Protein AF-A0A8J3U8B3-F1 (afdb_monomer_lite)

Secondary structure (DSSP, 8-state):
---GGG-HHHHT-EEE--SHHHHHHHHHHGGGGTEEE-BTT-TTEEEE-GGGGTS-PPPPBSSTTSSTTSS---------

Organism: NCBI:txid575192

pLDDT: mean 81.05, std 17.42, range [39.81, 96.19]

Structure (mmCIF, N/CA/C/O backbone):
data_AF-A0A8J3U8B3-F1
#
_entry.id   AF-A0A8J3U8B3-F1
#
loop_
_atom_site.group_PDB
_atom_site.id
_atom_site.type_symbol
_atom_site.label_atom_id
_atom_site.label_alt_id
_atom_site.label_comp_id
_atom_site.label_asym_id
_atom_site.label_entity_id
_atom_site.label_seq_id
_atom_site.pdbx_PDB_ins_code
_atom_site.Cartn_x
_atom_site.Cartn_y
_atom_site.Cartn_z
_atom_site.occupancy
_atom_site.B_iso_or_equiv
_atom_site.auth_seq_id
_atom_site.auth_comp_id
_atom_site.auth_asym_id
_atom_site.auth_atom_id
_atom_site.pdbx_PDB_model_num
ATOM 1 N N . MET A 1 1 ? 7.404 4.445 -15.212 1.00 50.62 1 MET A N 1
ATOM 2 C CA . MET A 1 1 ? 7.210 5.418 -14.123 1.00 50.62 1 MET A CA 1
ATOM 3 C C . MET A 1 1 ? 5.757 5.840 -14.152 1.00 50.62 1 MET A C 1
ATOM 5 O O . MET A 1 1 ? 5.250 6.022 -15.256 1.00 50.62 1 MET A O 1
ATOM 9 N N . ALA A 1 2 ? 5.109 5.980 -12.996 1.00 58.88 2 ALA A N 1
ATOM 10 C CA . ALA A 1 2 ? 3.841 6.700 -12.925 1.00 58.88 2 ALA A CA 1
ATOM 11 C C . ALA A 1 2 ? 4.106 8.178 -13.259 1.00 58.88 2 ALA A C 1
ATOM 13 O O . ALA A 1 2 ? 5.111 8.745 -12.826 1.00 58.88 2 ALA A O 1
ATOM 14 N N . THR A 1 3 ? 3.256 8.785 -14.083 1.00 65.75 3 THR A N 1
ATOM 15 C CA . THR A 1 3 ? 3.260 10.245 -14.246 1.00 65.75 3 THR A CA 1
ATOM 16 C C . THR A 1 3 ? 2.628 10.879 -13.010 1.00 65.75 3 THR A C 1
ATOM 18 O O . THR A 1 3 ? 1.888 10.206 -12.293 1.00 65.75 3 THR A O 1
ATOM 21 N N . ALA A 1 4 ? 2.873 12.172 -12.769 1.00 66.56 4 ALA A N 1
ATOM 22 C CA . ALA A 1 4 ? 2.230 12.884 -11.661 1.00 66.56 4 ALA A CA 1
ATOM 23 C C . ALA A 1 4 ? 0.703 12.669 -11.661 1.00 66.56 4 ALA A C 1
ATOM 25 O O . ALA A 1 4 ? 0.135 12.310 -10.637 1.00 66.56 4 ALA A O 1
ATOM 26 N N . ASP A 1 5 ? 0.069 12.748 -12.833 1.00 66.81 5 ASP A N 1
ATOM 27 C CA . ASP A 1 5 ? -1.387 12.610 -12.981 1.00 66.81 5 ASP A CA 1
ATOM 28 C C . ASP A 1 5 ? -1.927 11.180 -12.793 1.00 66.81 5 ASP A C 1
ATOM 30 O O . ASP A 1 5 ? -3.135 10.995 -12.687 1.00 66.81 5 ASP A O 1
ATOM 34 N N . THR A 1 6 ? -1.069 10.155 -12.796 1.00 74.56 6 THR A N 1
ATOM 35 C CA . THR A 1 6 ? -1.485 8.739 -12.683 1.00 74.56 6 THR A CA 1
ATOM 36 C C . THR A 1 6 ? -1.077 8.094 -11.362 1.00 74.56 6 THR A C 1
ATOM 38 O O . THR A 1 6 ? -1.259 6.891 -11.179 1.00 74.56 6 THR A O 1
ATOM 41 N N . SER A 1 7 ? -0.525 8.878 -10.436 1.00 79.06 7 SER A N 1
ATOM 42 C CA . SER A 1 7 ? -0.124 8.398 -9.118 1.00 79.06 7 SER A CA 1
ATOM 43 C C . SER A 1 7 ? -1.327 8.245 -8.182 1.00 79.06 7 SER A C 1
ATOM 45 O O . SER A 1 7 ? -2.125 9.169 -8.039 1.00 79.06 7 SER A O 1
ATOM 47 N N . ALA A 1 8 ? -1.409 7.117 -7.471 1.00 82.69 8 ALA A N 1
ATOM 48 C CA . ALA A 1 8 ? -2.439 6.871 -6.456 1.00 82.69 8 ALA A CA 1
ATOM 49 C C . ALA A 1 8 ? -2.335 7.820 -5.242 1.00 82.69 8 ALA A C 1
ATOM 51 O O . ALA A 1 8 ? -3.322 8.079 -4.560 1.00 82.69 8 ALA A O 1
ATOM 52 N N . HIS A 1 9 ? -1.163 8.421 -5.008 1.00 83.00 9 HIS A N 1
ATOM 53 C CA . HIS A 1 9 ? -1.009 9.482 -4.005 1.00 83.00 9 HIS A CA 1
ATOM 54 C C . HIS A 1 9 ? -1.805 10.741 -4.370 1.00 83.00 9 HIS A C 1
ATOM 56 O O . HIS A 1 9 ? -2.308 11.427 -3.487 1.00 83.00 9 HIS A O 1
ATOM 62 N N . VAL A 1 10 ? -1.962 11.041 -5.667 1.00 85.69 10 VAL A N 1
ATOM 63 C CA . VAL A 1 10 ? -2.730 12.212 -6.128 1.00 85.69 10 VAL A CA 1
ATOM 64 C C . VAL A 1 10 ? -4.232 11.992 -5.969 1.00 85.69 10 VAL A C 1
ATOM 66 O O . VAL A 1 10 ? -4.945 12.936 -5.633 1.00 85.69 10 VAL A O 1
ATOM 69 N N . SER A 1 11 ? -4.720 10.763 -6.164 1.00 84.12 11 SER A N 1
ATOM 70 C CA . SER A 1 11 ? -6.126 10.425 -5.913 1.00 84.12 11 SER A CA 1
ATOM 71 C C . SER A 1 11 ? -6.456 10.248 -4.427 1.00 84.12 11 SER A C 1
ATOM 73 O O . SER A 1 11 ? -7.631 10.183 -4.077 1.00 84.12 11 SER A O 1
ATOM 75 N N . GLY A 1 12 ? -5.445 10.225 -3.550 1.00 84.69 12 GLY A N 1
ATOM 76 C CA . GLY A 1 12 ? -5.615 9.981 -2.115 1.00 84.69 12 GLY A CA 1
ATOM 77 C C . GLY A 1 12 ? -5.831 8.506 -1.768 1.00 84.69 12 GLY A C 1
ATOM 78 O O . GLY A 1 12 ? -6.200 8.194 -0.640 1.00 84.69 12 GLY A O 1
ATOM 79 N N . ASP A 1 13 ? -5.582 7.606 -2.720 1.00 87.12 13 ASP A N 1
ATOM 80 C CA . ASP A 1 13 ? -5.736 6.162 -2.552 1.00 87.12 13 ASP A CA 1
ATOM 81 C C . ASP A 1 13 ? -4.427 5.480 -2.139 1.00 87.12 13 ASP A C 1
ATOM 83 O O . ASP A 1 13 ? -4.384 4.257 -2.067 1.00 87.12 13 ASP A O 1
ATOM 87 N N . ALA A 1 14 ? -3.346 6.226 -1.901 1.00 88.00 14 ALA A N 1
ATOM 88 C CA . ALA A 1 14 ? -2.070 5.669 -1.467 1.00 88.00 14 ALA A CA 1
ATOM 89 C C .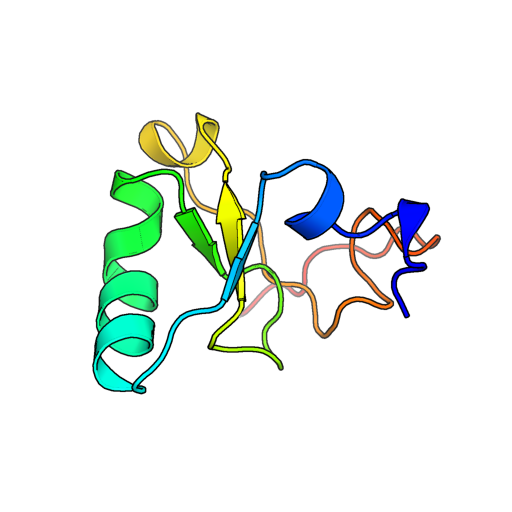 ALA A 1 14 ? -1.463 6.424 -0.291 1.00 88.00 14 ALA A C 1
ATOM 91 O O . ALA A 1 14 ? -1.703 7.615 -0.092 1.00 88.00 14 ALA A O 1
ATOM 92 N N . VAL A 1 15 ? -0.652 5.694 0.468 1.00 87.38 15 VAL A N 1
ATOM 93 C CA . VAL A 1 15 ? 0.117 6.194 1.601 1.00 87.38 15 VAL A CA 1
ATOM 94 C C . VAL A 1 15 ? 1.504 5.561 1.602 1.00 87.38 15 VAL A C 1
ATOM 96 O O . VAL A 1 15 ? 1.657 4.363 1.362 1.00 87.38 15 VAL A O 1
ATOM 99 N N . ASP A 1 16 ? 2.504 6.379 1.923 1.00 87.75 16 ASP A N 1
ATOM 100 C CA . ASP A 1 16 ? 3.879 5.940 2.129 1.00 87.75 16 ASP A CA 1
ATOM 101 C C . ASP A 1 16 ? 4.174 5.972 3.625 1.00 87.75 16 ASP A C 1
ATOM 103 O O . ASP A 1 16 ? 4.014 7.008 4.278 1.00 87.75 16 ASP A O 1
ATOM 107 N N . MET A 1 17 ? 4.595 4.837 4.179 1.00 84.94 17 MET A N 1
ATOM 108 C CA . MET A 1 17 ? 4.848 4.690 5.611 1.00 84.94 17 MET A CA 1
ATOM 109 C C . MET A 1 17 ? 6.279 4.252 5.907 1.00 84.94 17 MET A C 1
ATOM 111 O O . MET A 1 17 ? 6.849 3.381 5.258 1.00 84.94 17 MET A O 1
ATOM 115 N N . GLY A 1 18 ? 6.831 4.835 6.967 1.00 79.25 18 GLY A N 1
ATOM 116 C CA . GLY A 1 18 ? 8.007 4.335 7.677 1.00 79.25 18 GLY A CA 1
ATOM 117 C C . GLY A 1 18 ? 7.804 4.497 9.189 1.00 79.25 18 GLY A C 1
ATOM 118 O O . GLY A 1 18 ? 6.859 5.186 9.586 1.00 79.25 18 GLY A O 1
ATOM 119 N N . PRO A 1 19 ? 8.665 3.924 10.060 1.00 85.56 19 PRO A N 1
ATOM 120 C CA . PRO A 1 19 ? 9.847 3.082 9.805 1.00 85.56 19 PRO A CA 1
ATOM 121 C C . PRO A 1 19 ? 9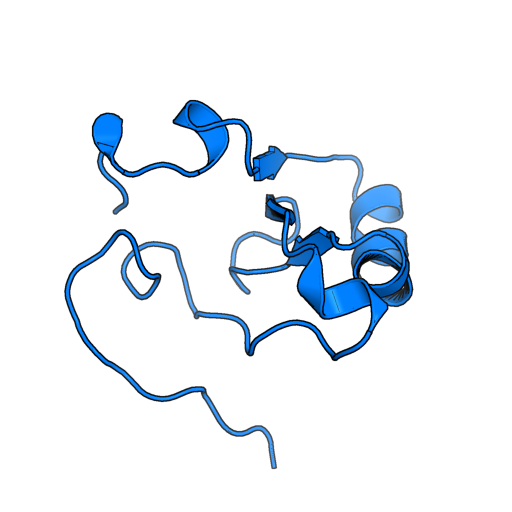.505 1.624 9.430 1.00 85.56 19 PRO A C 1
ATOM 123 O O . PRO A 1 19 ? 8.336 1.262 9.343 1.00 85.56 19 PRO A O 1
ATOM 126 N N . PHE A 1 20 ? 10.526 0.786 9.195 1.00 84.81 20 PHE A N 1
ATOM 127 C CA . PHE A 1 20 ? 10.361 -0.585 8.682 1.00 84.81 20 PHE A CA 1
ATOM 128 C C . PHE A 1 20 ? 9.383 -1.441 9.504 1.00 84.81 20 PHE A C 1
ATOM 130 O O . PHE A 1 20 ? 8.599 -2.187 8.926 1.00 84.81 20 PHE A O 1
ATOM 137 N N . ASP A 1 21 ? 9.359 -1.285 10.827 1.00 88.81 21 ASP A N 1
ATOM 138 C CA . ASP A 1 21 ? 8.450 -2.038 11.701 1.00 88.81 21 ASP A CA 1
ATOM 139 C C . ASP A 1 21 ? 6.971 -1.809 11.347 1.00 88.81 21 ASP A C 1
ATOM 141 O O . ASP A 1 21 ? 6.178 -2.750 11.359 1.00 88.81 21 ASP A O 1
ATOM 145 N N . ALA A 1 22 ? 6.601 -0.585 10.951 1.00 88.50 22 ALA A N 1
ATOM 146 C CA . ALA A 1 22 ? 5.246 -0.286 10.490 1.00 88.50 22 ALA A CA 1
ATOM 147 C C . ALA A 1 22 ? 4.940 -1.014 9.174 1.00 88.50 22 ALA A C 1
ATOM 149 O O . ALA A 1 22 ? 3.873 -1.606 9.020 1.00 88.50 22 ALA A O 1
ATOM 150 N N . THR A 1 23 ? 5.899 -1.025 8.244 1.00 92.19 23 THR A N 1
ATOM 151 C CA . THR A 1 23 ? 5.746 -1.733 6.965 1.00 92.19 23 THR A CA 1
ATOM 152 C C . THR A 1 23 ? 5.710 -3.251 7.139 1.00 92.19 23 THR A C 1
ATOM 154 O O . THR A 1 23 ? 4.986 -3.919 6.411 1.00 92.19 23 THR A O 1
ATOM 157 N N . ALA A 1 24 ? 6.425 -3.799 8.125 1.00 91.25 24 ALA A N 1
ATOM 158 C CA . ALA A 1 24 ? 6.382 -5.220 8.451 1.00 91.25 24 ALA A CA 1
ATOM 159 C C . ALA A 1 24 ? 4.999 -5.610 8.988 1.00 91.25 24 ALA A C 1
ATOM 161 O O . ALA A 1 24 ? 4.383 -6.536 8.466 1.00 91.25 24 ALA A O 1
ATOM 162 N N . TRP A 1 25 ? 4.463 -4.842 9.942 1.00 94.38 25 TRP A N 1
ATOM 163 C CA . TRP A 1 25 ? 3.117 -5.071 10.470 1.00 94.38 25 TRP A CA 1
ATOM 164 C C . TRP A 1 25 ? 2.050 -4.989 9.369 1.00 94.38 25 TRP A C 1
ATOM 166 O O . TRP A 1 25 ? 1.190 -5.858 9.261 1.00 94.38 25 TRP A O 1
ATOM 176 N N . LEU A 1 26 ? 2.134 -3.990 8.489 1.00 94.44 26 LEU A N 1
ATOM 177 C CA . LEU A 1 26 ? 1.183 -3.844 7.385 1.00 94.44 26 LEU A CA 1
ATOM 178 C C . LEU A 1 26 ? 1.311 -4.925 6.312 1.00 94.44 26 LEU A C 1
ATOM 180 O O . LEU A 1 26 ? 0.315 -5.241 5.665 1.00 94.44 26 LEU A O 1
ATOM 184 N N . SER A 1 27 ? 2.489 -5.521 6.134 1.00 92.06 27 SER A N 1
ATOM 185 C CA . SER A 1 27 ? 2.647 -6.650 5.214 1.00 92.06 27 SER A CA 1
ATOM 186 C C . SER A 1 27 ? 1.872 -7.890 5.676 1.00 92.06 27 SER A C 1
ATOM 188 O O . SER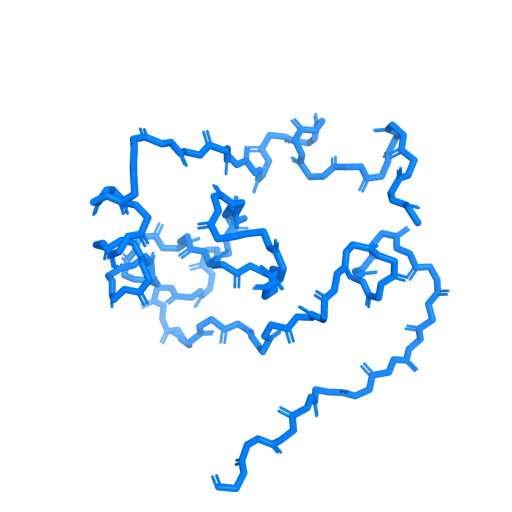 A 1 27 ? 1.464 -8.704 4.849 1.00 92.06 27 SER A O 1
ATOM 190 N N . GLU A 1 28 ? 1.630 -8.003 6.986 1.00 94.56 28 GLU A N 1
ATOM 191 C CA . GLU A 1 28 ? 0.892 -9.104 7.607 1.00 94.56 28 GLU A CA 1
ATOM 192 C C . GLU A 1 28 ? -0.596 -8.766 7.795 1.00 94.56 28 GLU A C 1
ATOM 194 O O . GLU A 1 28 ? -1.447 -9.619 7.557 1.00 94.56 28 GLU A O 1
ATOM 199 N N . HIS A 1 29 ? -0.916 -7.522 8.168 1.00 95.06 29 HIS A N 1
ATOM 200 C CA . HIS A 1 29 ? -2.260 -7.122 8.612 1.00 95.06 29 HIS A CA 1
ATOM 201 C C . HIS A 1 29 ? -2.977 -6.130 7.692 1.00 95.06 29 HIS A C 1
ATOM 203 O O . HIS A 1 29 ? -4.160 -5.854 7.877 1.00 95.06 29 HIS A O 1
ATOM 209 N N . GLY A 1 30 ? -2.295 -5.561 6.696 1.00 95.06 30 GLY A N 1
ATOM 210 C CA . GLY A 1 30 ? -2.830 -4.458 5.894 1.00 95.06 30 GLY A CA 1
ATOM 211 C C . GLY A 1 30 ? -4.146 -4.791 5.187 1.00 95.06 30 GLY A C 1
ATOM 212 O O . GLY A 1 30 ? -5.039 -3.943 5.140 1.00 95.06 30 GLY A O 1
ATOM 213 N N . ALA A 1 31 ? -4.306 -6.028 4.704 1.00 95.56 31 ALA A N 1
ATOM 214 C CA . ALA A 1 31 ? -5.509 -6.472 3.995 1.00 95.56 31 ALA A CA 1
ATOM 215 C C . ALA A 1 31 ? -6.784 -6.312 4.843 1.00 95.56 31 ALA A C 1
ATOM 217 O O . ALA A 1 31 ? -7.790 -5.816 4.342 1.00 95.56 31 ALA A O 1
ATOM 218 N N . GLU A 1 32 ? -6.708 -6.597 6.147 1.00 95.94 32 GLU A N 1
ATOM 219 C CA . GLU A 1 32 ? -7.820 -6.442 7.100 1.00 95.94 32 GLU A CA 1
ATOM 220 C C . GLU A 1 32 ? -8.298 -4.982 7.218 1.00 95.94 32 GLU A C 1
ATOM 222 O O . GLU A 1 32 ? -9.421 -4.705 7.639 1.00 95.94 32 GLU A O 1
ATOM 227 N N . HIS A 1 33 ? -7.451 -4.035 6.811 1.00 94.81 33 HIS A N 1
ATOM 228 C CA . HIS A 1 33 ? -7.723 -2.601 6.780 1.00 94.81 33 HIS A CA 1
ATOM 229 C C . HIS A 1 33 ? -7.940 -2.061 5.361 1.00 94.81 33 HIS A C 1
ATOM 231 O O . HIS A 1 33 ? -8.023 -0.848 5.166 1.00 94.81 33 HIS A O 1
ATOM 237 N N . GLY A 1 34 ? -8.009 -2.940 4.360 1.00 95.62 34 GLY A N 1
ATOM 238 C CA . GLY A 1 34 ? -8.093 -2.561 2.956 1.00 95.62 34 GLY A CA 1
ATOM 239 C C . GLY A 1 34 ? -6.820 -1.898 2.432 1.00 95.62 34 GLY A C 1
ATOM 240 O O . GLY A 1 34 ? -6.886 -1.198 1.432 1.00 95.62 34 GLY A O 1
ATOM 241 N N . LEU A 1 35 ? -5.669 -2.068 3.084 1.00 95.62 35 LEU A N 1
ATOM 242 C CA . LEU A 1 35 ? -4.389 -1.504 2.656 1.00 95.62 35 LEU A CA 1
ATOM 243 C C . LEU A 1 35 ? -3.493 -2.604 2.098 1.00 95.62 35 LEU A C 1
ATOM 245 O O . LEU A 1 35 ? -3.113 -3.536 2.799 1.00 95.62 35 LEU A O 1
ATOM 249 N N . CYS A 1 36 ? -3.109 -2.475 0.833 1.00 96.19 36 CYS A N 1
ATOM 250 C CA . CYS A 1 36 ? -2.316 -3.488 0.150 1.00 96.19 36 CYS A CA 1
ATOM 251 C C . CYS A 1 36 ? -0.973 -2.935 -0.300 1.00 96.19 36 CYS A C 1
ATOM 253 O O . CYS A 1 36 ? -0.921 -1.901 -0.964 1.00 96.19 36 CYS A O 1
ATOM 255 N N . GLN A 1 37 ? 0.104 -3.671 -0.018 1.00 95.56 37 GLN A N 1
ATOM 256 C CA . GLN A 1 37 ? 1.384 -3.426 -0.670 1.00 95.56 37 GLN A CA 1
ATOM 257 C C . GLN A 1 37 ? 1.247 -3.808 -2.149 1.00 95.56 37 GLN A C 1
ATOM 259 O O . GLN A 1 37 ? 0.987 -4.966 -2.476 1.00 95.56 37 GLN A O 1
ATOM 264 N N . ILE A 1 38 ? 1.388 -2.834 -3.050 1.00 94.06 38 ILE A N 1
ATOM 265 C CA . ILE A 1 38 ? 1.182 -3.045 -4.494 1.00 94.06 38 ILE A CA 1
ATOM 266 C C . ILE A 1 38 ? 2.499 -3.286 -5.233 1.00 94.06 38 ILE A C 1
ATOM 268 O O . ILE A 1 38 ? 2.516 -4.043 -6.205 1.00 94.06 38 ILE A O 1
ATOM 272 N N . TYR A 1 39 ? 3.603 -2.699 -4.771 1.00 92.44 39 TYR A N 1
ATOM 273 C CA . TYR A 1 39 ? 4.899 -2.783 -5.441 1.00 92.44 39 TYR A CA 1
ATOM 274 C C . TYR A 1 39 ? 5.935 -3.477 -4.559 1.00 92.44 39 TYR A C 1
ATOM 276 O O . TYR A 1 39 ? 6.227 -3.061 -3.439 1.00 92.44 39 TYR A O 1
ATOM 284 N N . SER A 1 40 ? 6.516 -4.559 -5.077 1.00 91.81 40 SER A N 1
ATOM 285 C CA . SER A 1 40 ? 7.471 -5.377 -4.320 1.00 91.81 40 SER A CA 1
ATOM 286 C C . SER A 1 40 ? 8.804 -4.672 -4.047 1.00 91.81 40 SER A C 1
ATOM 288 O O . SER A 1 40 ? 9.472 -4.981 -3.064 1.00 91.81 40 SER A O 1
ATOM 290 N N . ASN A 1 41 ? 9.190 -3.723 -4.905 1.00 91.00 41 ASN A N 1
ATOM 291 C CA . ASN A 1 41 ? 10.393 -2.905 -4.752 1.00 91.00 41 ASN A CA 1
ATOM 292 C C . ASN A 1 41 ? 10.198 -1.707 -3.803 1.00 91.00 41 ASN A C 1
ATOM 294 O O . ASN A 1 41 ? 11.176 -1.027 -3.497 1.00 91.00 41 ASN A O 1
ATOM 298 N N . GLU A 1 42 ? 8.969 -1.443 -3.355 1.00 92.19 42 GLU A N 1
ATOM 299 C CA . GLU A 1 42 ? 8.601 -0.295 -2.520 1.00 92.19 42 GLU A CA 1
ATOM 300 C C . GLU A 1 42 ? 7.847 -0.790 -1.274 1.00 92.19 42 GLU A C 1
ATOM 302 O O . GLU A 1 42 ? 6.629 -0.651 -1.181 1.00 92.19 42 GLU A O 1
ATOM 307 N N . PRO A 1 43 ? 8.547 -1.392 -0.291 1.00 91.25 43 PRO A N 1
ATOM 308 C CA . PRO A 1 43 ? 7.927 -1.915 0.933 1.00 91.25 43 PRO A CA 1
ATOM 309 C C . PRO A 1 43 ? 7.199 -0.868 1.781 1.00 91.25 43 PRO A C 1
ATOM 311 O O . PRO A 1 43 ? 6.430 -1.227 2.665 1.00 91.25 43 PRO A O 1
ATOM 314 N N . TRP A 1 44 ? 7.431 0.415 1.513 1.00 92.62 44 TRP A N 1
ATOM 315 C CA . TRP A 1 44 ? 6.765 1.540 2.161 1.00 92.62 44 TRP A CA 1
ATOM 316 C C . TRP A 1 44 ? 5.435 1.950 1.512 1.00 92.62 44 TRP A C 1
ATOM 318 O O . TRP A 1 44 ? 4.673 2.650 2.174 1.00 92.62 44 TRP A O 1
ATOM 328 N N . HIS A 1 45 ? 5.149 1.546 0.265 1.00 94.69 45 HIS A N 1
ATOM 329 C CA . HIS A 1 45 ? 3.998 2.033 -0.512 1.00 94.69 45 HIS A CA 1
ATOM 330 C C . HIS A 1 45 ? 2.788 1.102 -0.389 1.00 94.69 45 HIS A C 1
ATOM 332 O O . HIS A 1 45 ? 2.833 -0.064 -0.801 1.00 94.69 45 HIS A O 1
ATOM 338 N N . TYR A 1 46 ? 1.679 1.640 0.117 1.00 94.31 46 TYR A N 1
ATOM 339 C CA . TYR A 1 46 ? 0.411 0.928 0.268 1.00 94.31 46 TYR A CA 1
ATOM 340 C C . TYR A 1 46 ? -0.717 1.671 -0.440 1.00 94.31 46 TYR A C 1
ATOM 342 O O . TYR A 1 46 ? -0.819 2.892 -0.344 1.00 94.31 46 TYR A O 1
ATOM 350 N N . GLU A 1 47 ? -1.594 0.926 -1.114 1.00 94.69 47 GLU A N 1
ATOM 351 C CA . GLU A 1 47 ? -2.792 1.471 -1.755 1.00 94.69 47 GLU A CA 1
ATOM 352 C C . GLU A 1 47 ? -4.068 0.949 -1.094 1.00 94.69 47 GLU A C 1
ATOM 354 O O . GLU A 1 47 ? -4.161 -0.223 -0.715 1.00 94.69 47 GLU A O 1
ATOM 359 N N . LEU A 1 48 ? -5.072 1.817 -1.017 1.00 93.12 48 LEU A N 1
ATOM 360 C CA . LEU A 1 48 ? -6.412 1.499 -0.567 1.00 93.12 48 LEU A CA 1
ATOM 361 C C . LEU A 1 48 ? -7.114 0.605 -1.601 1.00 93.12 48 LEU A C 1
ATOM 363 O O . LEU A 1 48 ? -7.336 0.957 -2.763 1.00 93.12 48 LEU A O 1
ATOM 367 N N . ARG A 1 49 ? -7.486 -0.585 -1.145 1.00 93.56 49 ARG A N 1
ATOM 3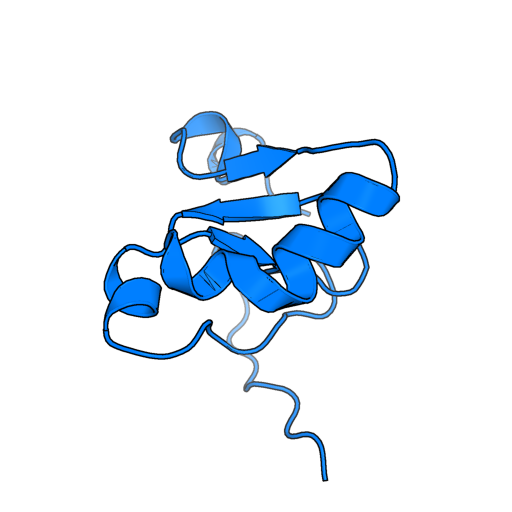68 C CA . ARG A 1 49 ? -8.258 -1.617 -1.831 1.00 93.56 49 ARG A CA 1
ATOM 369 C C . ARG A 1 49 ? -9.367 -2.067 -0.884 1.00 93.56 49 ARG A C 1
ATOM 371 O O . ARG A 1 49 ? -9.198 -3.068 -0.198 1.00 93.56 49 ARG A O 1
ATOM 378 N N . PRO A 1 50 ? -10.514 -1.367 -0.842 1.00 92.75 50 PRO A N 1
ATOM 379 C CA . PRO A 1 50 ? -11.581 -1.688 0.107 1.00 92.75 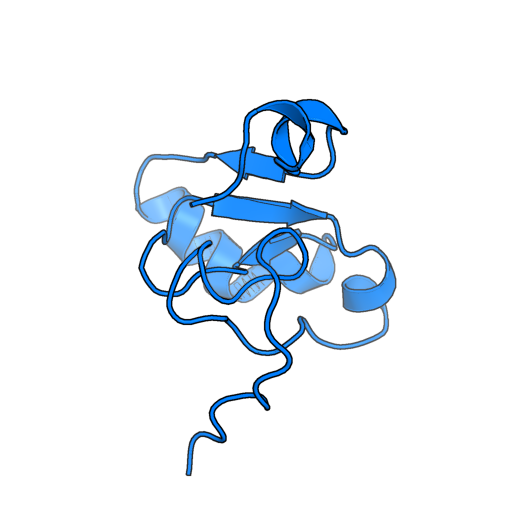50 PRO A CA 1
ATOM 380 C C . PRO A 1 50 ? -12.073 -3.135 -0.000 1.00 92.75 50 PRO A C 1
ATOM 382 O O . PRO A 1 50 ? -12.407 -3.742 1.008 1.00 92.75 50 PRO A O 1
ATOM 385 N N . SER A 1 51 ? -12.043 -3.717 -1.205 1.00 92.62 51 SER A N 1
ATOM 386 C CA . SER A 1 51 ? -12.400 -5.122 -1.415 1.00 92.62 51 SER A CA 1
ATOM 387 C C . SER A 1 51 ? -11.450 -6.108 -0.733 1.00 92.62 51 SER A C 1
ATOM 389 O O . SER A 1 51 ? -11.851 -7.232 -0.492 1.00 92.62 51 SER A O 1
ATOM 391 N N . ALA A 1 52 ? -10.218 -5.719 -0.391 1.00 93.75 52 ALA A N 1
ATOM 392 C CA . ALA A 1 52 ? -9.269 -6.593 0.304 1.00 93.75 52 ALA A CA 1
ATOM 393 C C . ALA A 1 52 ? -9.655 -6.886 1.765 1.00 93.75 52 ALA A C 1
ATOM 395 O O . ALA A 1 52 ? -9.013 -7.724 2.384 1.00 93.75 52 ALA A O 1
ATOM 396 N N . ILE A 1 53 ? -10.673 -6.207 2.307 1.00 94.94 53 ILE A N 1
ATOM 397 C CA . ILE A 1 53 ? -11.249 -6.539 3.618 1.00 94.94 53 ILE A CA 1
ATOM 398 C C . ILE A 1 53 ? -12.061 -7.840 3.527 1.00 94.94 53 ILE A C 1
ATOM 400 O O . ILE A 1 53 ? -12.022 -8.658 4.443 1.00 94.94 53 ILE A O 1
ATOM 404 N N . ASP A 1 54 ? -12.792 -8.021 2.424 1.00 95.25 54 ASP A N 1
ATOM 405 C CA . ASP A 1 54 ? -13.629 -9.200 2.175 1.00 95.25 54 ASP A CA 1
ATOM 406 C C . ASP A 1 54 ? -12.882 -10.285 1.371 1.00 95.25 54 ASP A C 1
ATOM 408 O O . ASP A 1 54 ? -13.121 -11.479 1.553 1.00 95.25 54 ASP A O 1
ATOM 412 N N . ASP A 1 55 ? -11.965 -9.863 0.497 1.00 91.81 55 ASP A N 1
ATOM 413 C CA . ASP A 1 55 ? -11.102 -10.701 -0.338 1.00 91.81 55 ASP A CA 1
ATOM 414 C C . ASP A 1 55 ? -9.636 -10.656 0.150 1.00 91.81 55 ASP A C 1
ATOM 416 O O . ASP A 1 55 ? -9.336 -10.313 1.286 1.00 91.81 55 ASP A O 1
ATOM 420 N N . SER A 1 56 ? -8.678 -11.009 -0.711 1.00 90.69 56 SER A N 1
ATOM 421 C CA . SER A 1 56 ? -7.245 -10.817 -0.465 1.00 90.69 56 SER A CA 1
ATOM 422 C C . SER A 1 56 ? -6.686 -9.651 -1.279 1.00 90.69 56 SER A C 1
ATOM 424 O O . SER A 1 56 ? -7.211 -9.307 -2.341 1.00 90.69 56 SER A O 1
ATOM 426 N N . CYS A 1 57 ? -5.541 -9.111 -0.857 1.00 94.69 57 CYS A N 1
ATOM 427 C CA . CYS A 1 57 ? -4.794 -8.163 -1.679 1.00 94.69 57 CYS A CA 1
ATOM 428 C C . CYS A 1 57 ? -4.470 -8.733 -3.072 1.00 94.69 57 CYS A C 1
ATOM 430 O O . CYS A 1 57 ? -4.206 -9.934 -3.214 1.00 94.69 57 CYS A O 1
ATOM 432 N N . PRO A 1 58 ? -4.466 -7.884 -4.116 1.00 92.31 58 PRO A N 1
ATOM 433 C CA . PRO A 1 58 ? -4.038 -8.310 -5.435 1.00 92.31 58 PRO A CA 1
ATOM 434 C C . PRO A 1 58 ? -2.550 -8.696 -5.418 1.00 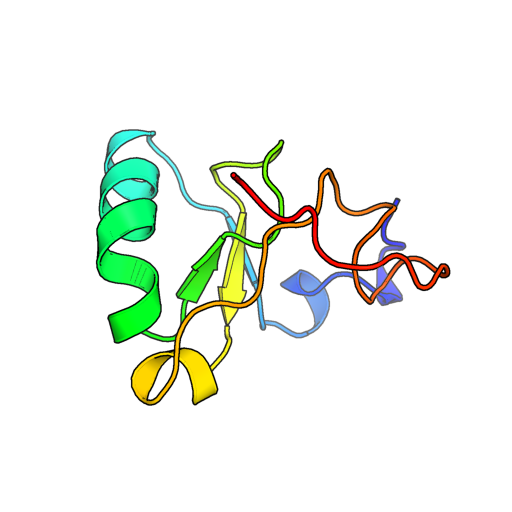92.31 58 PRO A C 1
ATOM 436 O O . PRO A 1 58 ? -1.795 -8.245 -4.553 1.00 92.31 58 PRO A O 1
ATOM 439 N N . PRO A 1 59 ? -2.091 -9.487 -6.399 1.00 92.31 59 PRO A N 1
ATOM 440 C CA . PRO A 1 59 ? -0.673 -9.775 -6.553 1.00 92.31 59 PRO A CA 1
ATOM 441 C C . PRO A 1 59 ? 0.148 -8.493 -6.716 1.00 92.31 59 PRO A C 1
ATOM 443 O O . PRO A 1 59 ? -0.232 -7.597 -7.471 1.00 92.31 59 PRO A O 1
ATOM 446 N N . MET A 1 60 ? 1.299 -8.443 -6.046 1.00 91.81 60 MET A N 1
ATOM 447 C CA . MET A 1 60 ? 2.248 -7.343 -6.193 1.00 91.81 60 MET A CA 1
ATOM 448 C C . MET A 1 60 ? 2.817 -7.278 -7.613 1.00 91.81 60 MET A C 1
ATOM 450 O O . MET A 1 60 ? 3.167 -8.297 -8.216 1.00 91.81 60 MET A O 1
ATOM 454 N N . TYR A 1 61 ? 2.990 -6.058 -8.104 1.00 90.50 61 TYR A N 1
ATOM 455 C CA . TYR A 1 61 ? 3.789 -5.758 -9.282 1.00 90.50 61 TYR A CA 1
ATOM 456 C C . TYR A 1 61 ? 5.261 -5.596 -8.890 1.00 90.50 61 TYR A C 1
ATOM 458 O O . TYR A 1 61 ? 5.594 -5.299 -7.739 1.00 90.50 61 TYR A O 1
ATOM 466 N N . ALA A 1 62 ? 6.161 -5.782 -9.858 1.00 89.62 62 ALA A N 1
ATOM 467 C CA . ALA A 1 62 ? 7.592 -5.604 -9.623 1.00 89.62 62 ALA A CA 1
ATOM 468 C C . ALA A 1 62 ? 7.908 -4.165 -9.190 1.00 89.62 62 ALA A C 1
ATOM 470 O O . ALA A 1 62 ? 8.643 -3.976 -8.226 1.00 89.62 62 ALA A O 1
ATOM 471 N N . ASP A 1 63 ? 7.307 -3.197 -9.888 1.00 86.75 63 ASP A N 1
ATOM 472 C CA . ASP A 1 63 ? 7.495 -1.760 -9.704 1.00 86.75 63 ASP A CA 1
ATOM 473 C C . ASP A 1 63 ? 6.353 -0.958 -10.383 1.00 86.75 63 ASP A C 1
ATOM 475 O O . ASP A 1 63 ? 5.578 -1.533 -11.167 1.00 86.75 63 ASP A O 1
ATOM 479 N N . PRO A 1 64 ? 6.252 0.368 -10.155 1.00 81.75 64 PRO A N 1
ATOM 480 C CA . PRO A 1 64 ? 5.194 1.222 -10.713 1.00 81.75 64 PRO A CA 1
ATOM 481 C C . PRO A 1 64 ? 5.149 1.338 -12.242 1.00 81.75 64 PRO A C 1
ATOM 483 O O . PRO A 1 64 ? 4.196 1.886 -12.793 1.00 81.75 64 PRO A O 1
ATOM 486 N N . THR A 1 65 ? 6.161 0.864 -12.974 1.00 80.19 65 THR A N 1
ATOM 487 C CA . THR A 1 65 ? 6.112 0.807 -14.446 1.00 80.19 65 THR A CA 1
ATOM 488 C C . THR A 1 65 ? 5.208 -0.316 -14.956 1.00 80.19 65 THR A C 1
ATOM 490 O O . THR A 1 65 ? 4.746 -0.242 -16.094 1.00 80.19 65 THR A O 1
ATOM 493 N N . HIS A 1 66 ? 4.917 -1.301 -14.102 1.00 74.00 66 HIS A N 1
ATOM 494 C CA . HIS A 1 66 ? 4.091 -2.469 -14.398 1.00 74.00 66 HIS A CA 1
ATOM 495 C C . HIS A 1 66 ? 2.670 -2.387 -13.805 1.00 74.00 66 HIS A C 1
ATOM 497 O O . HIS A 1 66 ? 1.853 -3.263 -14.082 1.00 74.00 66 HIS A O 1
ATOM 503 N N . GLY A 1 67 ? 2.382 -1.371 -12.980 1.00 63.25 67 GLY A N 1
ATOM 504 C CA . GLY A 1 67 ? 1.091 -1.172 -12.311 1.00 63.25 67 GLY A CA 1
ATOM 505 C C . GLY A 1 67 ? 0.026 -0.489 -13.184 1.00 63.25 67 GLY A C 1
ATOM 506 O O . GLY A 1 67 ? 0.325 -0.024 -14.281 1.00 63.25 67 GLY A O 1
ATOM 507 N N . PRO A 1 68 ? -1.227 -0.368 -12.707 1.00 59.31 68 PRO A N 1
ATOM 508 C CA . PRO A 1 68 ? -2.374 0.096 -13.503 1.00 59.31 68 PRO A CA 1
ATOM 509 C C . PRO A 1 68 ? -2.259 1.529 -14.067 1.00 59.31 68 PRO A C 1
ATOM 511 O O . PRO A 1 68 ? -2.988 1.860 -15.002 1.00 59.31 68 PRO A O 1
ATOM 514 N N . GLY A 1 69 ? -1.336 2.358 -13.560 1.00 55.44 69 GLY A N 1
ATOM 515 C CA . GLY A 1 69 ? -1.006 3.682 -14.114 1.00 55.44 69 GLY A CA 1
ATOM 516 C C . GLY A 1 69 ? 0.026 3.663 -15.256 1.00 55.44 69 GLY A C 1
ATOM 517 O O . GLY A 1 69 ? 0.135 4.625 -16.016 1.00 55.44 69 GLY A O 1
ATOM 518 N N . GLY A 1 70 ? 0.765 2.562 -15.422 1.00 44.97 70 GLY A N 1
ATOM 519 C CA . GLY A 1 70 ? 1.711 2.329 -16.508 1.00 44.97 70 GLY A CA 1
ATOM 520 C C . GLY A 1 70 ? 1.110 1.369 -17.529 1.00 44.97 70 GLY A C 1
ATOM 521 O O . GLY A 1 70 ? 0.754 0.238 -17.216 1.00 44.97 70 GLY A O 1
ATOM 522 N N . ARG A 1 71 ? 0.962 1.801 -18.782 1.00 46.09 71 ARG A N 1
ATOM 523 C CA . ARG A 1 71 ? 0.489 0.911 -19.850 1.00 46.09 71 ARG A CA 1
ATOM 524 C C . ARG A 1 71 ? 1.441 -0.281 -20.008 1.00 46.09 71 ARG A C 1
ATOM 526 O O . ARG A 1 71 ? 2.496 -0.111 -20.598 1.00 46.09 71 ARG A O 1
ATOM 533 N N . GLU A 1 72 ? 1.049 -1.465 -19.549 1.00 39.81 72 GLU A N 1
ATOM 534 C CA . GLU A 1 72 ? 1.092 -2.726 -20.305 1.00 39.81 72 GLU A CA 1
ATOM 535 C C . GLU A 1 72 ? 0.476 -3.842 -19.460 1.00 39.81 72 GLU A C 1
ATOM 537 O O . GLU A 1 72 ? 0.793 -4.025 -18.288 1.00 39.81 72 GLU A O 1
ATOM 542 N N . LYS A 1 73 ? -0.409 -4.619 -20.076 1.00 45.19 73 LYS A N 1
ATOM 543 C CA . LYS A 1 73 ? -1.046 -5.773 -19.449 1.00 45.19 73 LYS A CA 1
ATOM 544 C C . LYS A 1 73 ? 0.028 -6.849 -19.250 1.00 45.19 73 LYS A C 1
ATOM 546 O O . LYS A 1 73 ? 0.446 -7.464 -20.226 1.00 45.19 73 LYS A O 1
ATOM 551 N N . ARG A 1 74 ? 0.477 -7.125 -18.024 1.00 42.38 74 ARG A N 1
ATOM 552 C CA . ARG A 1 74 ? 1.206 -8.370 -17.737 1.00 42.38 74 ARG A CA 1
ATOM 553 C C . ARG A 1 74 ? 0.686 -9.036 -16.473 1.00 42.38 74 ARG A C 1
ATOM 555 O O . ARG A 1 74 ? 0.444 -8.393 -15.461 1.00 42.38 74 ARG A O 1
ATOM 562 N N . ALA A 1 75 ? 0.440 -10.333 -16.634 1.00 43.34 75 ALA A N 1
ATOM 563 C CA . ALA A 1 75 ? -0.171 -11.235 -15.674 1.00 43.34 75 ALA A CA 1
ATOM 564 C C . ALA A 1 75 ? 0.585 -11.262 -14.333 1.00 43.34 75 ALA A C 1
ATOM 566 O O . ALA A 1 75 ? 1.799 -11.043 -14.319 1.00 43.34 75 ALA A O 1
ATOM 567 N N . PRO A 1 76 ? -0.109 -11.572 -13.224 1.00 50.72 76 PRO A N 1
ATOM 568 C CA . PRO A 1 76 ? 0.523 -11.692 -11.919 1.00 50.72 76 PRO A CA 1
ATOM 569 C C . PRO A 1 76 ? 1.629 -12.753 -11.932 1.00 50.72 76 PRO A C 1
ATOM 571 O O . PRO A 1 76 ? 1.460 -13.841 -12.489 1.00 50.72 76 PRO A O 1
ATOM 574 N N . VAL A 1 77 ? 2.766 -12.442 -11.302 1.00 50.34 77 VAL A N 1
ATOM 575 C CA . VAL A 1 77 ? 3.836 -13.416 -11.053 1.00 50.34 77 VAL A CA 1
ATOM 576 C C . VAL A 1 77 ? 3.293 -14.462 -10.079 1.00 50.34 77 VAL A C 1
ATOM 578 O O . VAL A 1 77 ? 3.168 -14.216 -8.882 1.00 50.34 77 VAL A O 1
ATOM 581 N N . SER A 1 78 ? 2.932 -15.631 -10.606 1.00 42.72 78 SER A N 1
ATOM 582 C CA . SER A 1 78 ? 2.541 -16.792 -9.808 1.00 42.72 78 SER A CA 1
ATOM 583 C C . SER A 1 78 ? 3.758 -17.283 -9.018 1.00 42.72 78 SER A C 1
ATOM 585 O O . SER A 1 78 ? 4.749 -17.728 -9.604 1.00 42.72 78 SER A O 1
ATOM 587 N N . ARG A 1 79 ? 3.707 -17.172 -7.686 1.00 51.94 79 ARG A N 1
ATOM 588 C CA . ARG A 1 79 ? 4.647 -17.872 -6.804 1.00 51.94 79 ARG A CA 1
ATOM 589 C C . ARG A 1 79 ? 4.252 -19.353 -6.777 1.00 51.94 79 ARG A C 1
ATOM 591 O O . ARG A 1 79 ? 3.089 -19.666 -6.532 1.00 51.94 79 ARG A O 1
ATOM 598 N N . ARG A 1 80 ? 5.212 -20.220 -7.111 1.00 43.81 80 ARG A N 1
ATOM 599 C CA . ARG A 1 80 ? 5.150 -21.663 -6.841 1.00 43.81 80 ARG A CA 1
ATOM 600 C C . ARG A 1 80 ? 5.261 -21.928 -5.347 1.00 43.81 80 ARG A C 1
ATOM 602 O O . ARG A 1 80 ? 5.915 -21.099 -4.675 1.00 43.81 80 ARG A O 1
#

InterPro domains:
  IPR009045 Peptidase M74/Hedgehog-like, zinc-binding domain superfamily [G3DSA:3.30.1380.10] (1-56)
  IPR009045 Peptidase M74/Hedgehog-like, zinc-binding domain superfamily [SSF55166] (2-50)

Foldseek 3Di:
DQDPVLDLVVVVFKDFDDDPVVLVVCCVCVLCVQWDDAEPVRSRMTGRHVCSNVPNHDAHDPDPCQDPRHDDDDDHDDDD

Radius of gyration: 12.32 Å; chains: 1; bounding box: 24×34×32 Å

Sequence (80 aa):
MATADTSAHVSGDAVDMGPFDATAWLSEHGAEHGLCQIYSNEPWHYELRPSAIDDSCPPMYADPTHGPGGREKRAPVSRR